Protein AF-A0A9P6PUM6-F1 (afdb_monomer_lite)

Structure (mmCIF, N/CA/C/O backbone):
data_AF-A0A9P6PUM6-F1
#
_entry.id   AF-A0A9P6PUM6-F1
#
loop_
_atom_site.group_PDB
_atom_site.id
_atom_site.type_symbol
_atom_site.label_atom_id
_atom_site.label_alt_id
_atom_site.label_comp_id
_atom_site.label_asym_id
_atom_site.label_entity_id
_atom_site.label_seq_id
_atom_site.pdbx_PDB_ins_code
_atom_site.Cartn_x
_atom_site.Cartn_y
_atom_site.Cartn_z
_atom_site.occupancy
_atom_site.B_iso_or_equiv
_atom_site.auth_seq_id
_atom_site.auth_comp_id
_atom_site.auth_asym_id
_atom_site.auth_atom_id
_atom_site.pdbx_PDB_model_num
ATOM 1 N N . MET A 1 1 ? 11.685 -24.386 -15.212 1.00 35.38 1 MET A N 1
ATOM 2 C CA . MET A 1 1 ? 11.263 -22.968 -15.209 1.00 35.38 1 MET A CA 1
ATOM 3 C C . MET A 1 1 ? 12.150 -22.216 -14.227 1.00 35.38 1 MET A C 1
ATOM 5 O O . MET A 1 1 ? 12.004 -22.412 -13.031 1.00 35.38 1 MET A O 1
ATOM 9 N N . THR A 1 2 ? 13.129 -21.446 -14.694 1.00 36.72 2 THR A N 1
ATOM 10 C CA . THR A 1 2 ? 14.052 -20.691 -13.831 1.00 36.72 2 THR A CA 1
ATOM 11 C C . THR A 1 2 ? 13.532 -19.265 -13.660 1.00 3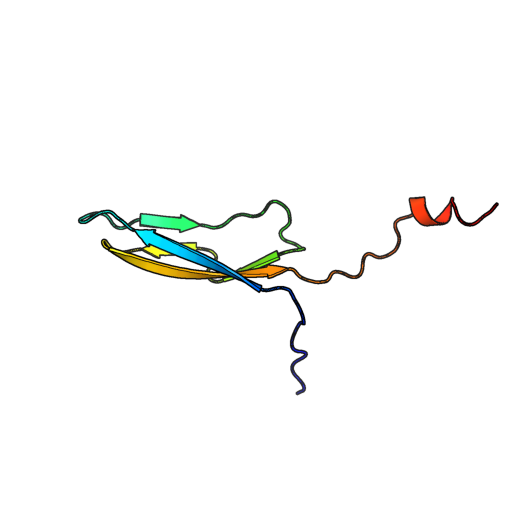6.72 2 THR A C 1
ATOM 13 O O . THR A 1 2 ? 13.588 -18.452 -14.579 1.00 36.72 2 THR A O 1
ATOM 16 N N . SER A 1 3 ? 12.969 -18.951 -12.491 1.00 40.81 3 SER A N 1
ATOM 17 C CA . SER A 1 3 ? 12.521 -17.596 -12.162 1.00 40.81 3 SER A CA 1
ATOM 18 C C . SER A 1 3 ? 13.732 -16.687 -11.952 1.00 40.81 3 SER A C 1
ATOM 20 O O . SER A 1 3 ? 14.470 -16.836 -10.978 1.00 40.81 3 SER A O 1
ATOM 22 N N . LYS A 1 4 ? 13.940 -15.741 -12.870 1.00 46.91 4 LYS A N 1
ATOM 23 C CA . LYS A 1 4 ? 14.952 -14.687 -12.760 1.00 46.91 4 LYS A CA 1
ATOM 24 C C . LYS A 1 4 ? 14.570 -13.762 -11.600 1.00 46.91 4 LYS A C 1
ATOM 26 O O . LYS A 1 4 ? 13.634 -12.976 -11.719 1.00 46.91 4 LYS A O 1
ATOM 31 N N . VAL A 1 5 ? 15.254 -13.891 -10.465 1.00 51.88 5 VAL A N 1
ATOM 32 C CA . VAL A 1 5 ? 15.065 -13.001 -9.311 1.00 51.88 5 VAL A CA 1
ATOM 33 C C . VAL A 1 5 ? 15.621 -11.632 -9.702 1.00 51.88 5 VAL A C 1
ATOM 35 O O . VAL A 1 5 ? 16.819 -11.490 -9.930 1.00 51.88 5 VAL A O 1
ATOM 38 N N . ALA A 1 6 ? 14.746 -10.641 -9.875 1.00 54.31 6 ALA A N 1
ATOM 39 C CA . ALA A 1 6 ? 15.160 -9.285 -10.214 1.00 54.31 6 ALA A CA 1
ATOM 40 C C . ALA A 1 6 ? 15.947 -8.675 -9.041 1.00 54.31 6 ALA A C 1
ATOM 42 O O . ALA A 1 6 ? 15.422 -8.577 -7.935 1.00 54.31 6 ALA A O 1
ATOM 43 N N . SER A 1 7 ? 17.184 -8.240 -9.289 1.00 58.72 7 SER A N 1
ATOM 44 C CA . SER A 1 7 ? 18.106 -7.605 -8.332 1.00 58.72 7 SER A CA 1
ATOM 45 C C . SER A 1 7 ? 17.732 -6.158 -7.970 1.00 58.72 7 SER A C 1
ATOM 47 O O . SER A 1 7 ? 18.592 -5.353 -7.634 1.00 58.72 7 SER A O 1
ATOM 49 N N . GL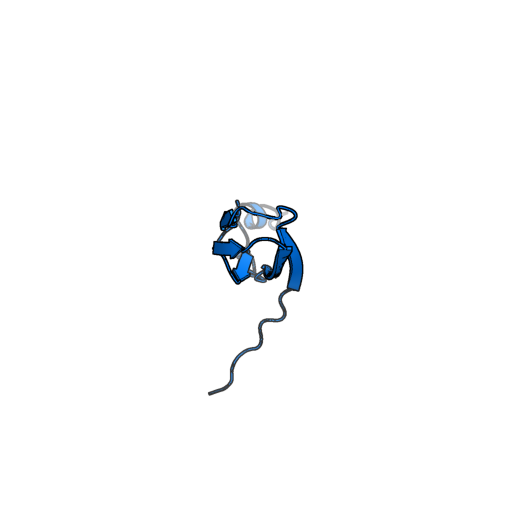Y A 1 8 ? 16.450 -5.797 -8.052 1.00 63.88 8 GLY A N 1
ATOM 50 C CA . GLY A 1 8 ? 16.005 -4.425 -7.827 1.00 63.88 8 GLY A CA 1
ATOM 51 C C . GLY A 1 8 ? 16.132 -4.005 -6.363 1.00 63.88 8 GLY A C 1
ATOM 52 O O . GLY A 1 8 ? 15.785 -4.762 -5.457 1.00 63.88 8 GLY A O 1
ATOM 53 N N . GLN A 1 9 ? 16.573 -2.768 -6.116 1.00 73.81 9 GLN A N 1
ATOM 54 C CA . GLN A 1 9 ? 16.549 -2.184 -4.774 1.00 73.81 9 GLN A CA 1
ATOM 55 C C . GLN A 1 9 ? 15.097 -2.119 -4.271 1.00 73.81 9 GLN A C 1
ATOM 57 O O . GLN A 1 9 ? 14.229 -1.511 -4.912 1.00 73.81 9 GLN A O 1
ATOM 62 N N . VAL A 1 10 ? 14.841 -2.756 -3.124 1.00 86.81 10 VAL A N 1
ATOM 63 C CA . VAL A 1 10 ? 13.512 -2.826 -2.503 1.00 86.81 10 VAL A CA 1
ATOM 64 C C . VAL A 1 10 ? 13.402 -1.781 -1.397 1.00 86.81 10 VAL A C 1
ATOM 66 O O . VAL A 1 10 ? 14.144 -1.813 -0.418 1.00 86.81 10 VAL A O 1
ATOM 69 N N . ALA A 1 11 ? 12.438 -0.876 -1.526 1.00 90.69 11 ALA A N 1
ATOM 70 C CA . ALA A 1 11 ? 12.026 0.039 -0.472 1.00 90.69 11 ALA A CA 1
ATOM 71 C C . ALA A 1 11 ? 10.827 -0.542 0.287 1.00 90.69 11 ALA A C 1
ATOM 73 O O . ALA A 1 11 ? 9.887 -1.067 -0.314 1.00 90.69 11 ALA A O 1
ATOM 74 N N . LYS A 1 12 ? 10.834 -0.414 1.616 1.00 94.44 12 LYS A N 1
ATOM 75 C CA . LYS A 1 12 ? 9.734 -0.849 2.481 1.00 94.44 12 LYS A CA 1
ATOM 76 C C . LYS A 1 12 ? 9.082 0.357 3.139 1.00 94.44 12 LYS A C 1
ATOM 78 O O . LYS A 1 12 ? 9.722 1.081 3.892 1.00 94.44 12 LYS A O 1
ATOM 83 N N . ILE A 1 13 ? 7.795 0.531 2.883 1.00 95.00 13 ILE A N 1
ATOM 84 C CA . ILE A 1 13 ? 6.964 1.609 3.410 1.00 95.00 13 ILE A CA 1
ATOM 85 C C . ILE A 1 13 ? 6.007 1.001 4.438 1.00 95.00 13 ILE A C 1
ATOM 87 O O . ILE A 1 13 ? 5.419 -0.057 4.208 1.00 95.00 13 ILE A O 1
ATOM 91 N N . LYS A 1 14 ? 5.855 1.653 5.592 1.00 97.44 14 LYS A N 1
ATOM 92 C CA . LYS A 1 14 ? 4.903 1.259 6.637 1.00 97.44 14 LYS A CA 1
ATOM 93 C C . LYS A 1 14 ? 3.809 2.317 6.705 1.00 97.44 14 LYS A C 1
ATOM 95 O O . LYS A 1 14 ? 4.098 3.459 7.042 1.00 97.44 14 LYS A O 1
ATOM 100 N N . LEU A 1 15 ? 2.576 1.936 6.384 1.00 97.38 15 LEU A N 1
ATOM 101 C CA . LEU A 1 15 ? 1.415 2.820 6.447 1.00 97.38 15 LEU A CA 1
ATOM 102 C C . LEU A 1 15 ? 0.510 2.357 7.588 1.00 97.38 15 LEU A C 1
ATOM 104 O O . LEU A 1 15 ? 0.113 1.194 7.611 1.00 97.38 15 LEU A O 1
ATOM 108 N N . LYS A 1 16 ? 0.220 3.247 8.541 1.00 98.06 16 LYS A N 1
ATOM 109 C CA . LYS A 1 16 ? -0.625 2.963 9.707 1.00 98.06 16 LYS A CA 1
ATOM 110 C C . LYS A 1 16 ? -1.821 3.905 9.731 1.00 98.06 16 LYS A C 1
ATOM 112 O O . LYS A 1 16 ? -1.645 5.114 9.612 1.00 98.06 16 LYS A O 1
ATOM 117 N N . ASN A 1 17 ? -3.010 3.354 9.941 1.00 98.25 17 ASN A N 1
ATOM 118 C CA . ASN A 1 17 ? -4.189 4.128 10.285 1.00 98.25 17 ASN A CA 1
ATOM 119 C C . ASN A 1 17 ? -4.153 4.454 11.787 1.00 98.25 17 ASN A C 1
ATOM 121 O O . ASN A 1 17 ? -4.178 3.555 12.624 1.00 98.25 17 ASN A O 1
ATOM 125 N N . LEU A 1 18 ? -4.038 5.738 12.127 1.00 97.88 18 LEU A N 1
ATOM 126 C CA . LEU A 1 18 ? -4.008 6.211 13.518 1.00 97.88 18 LEU A CA 1
ATOM 127 C C . LEU A 1 18 ? -5.396 6.552 14.069 1.00 97.88 18 LEU A C 1
ATOM 129 O O . LEU A 1 18 ? -5.516 6.877 15.246 1.00 97.88 18 LEU A O 1
ATOM 133 N N . THR A 1 19 ? -6.436 6.488 13.238 1.00 96.81 19 TH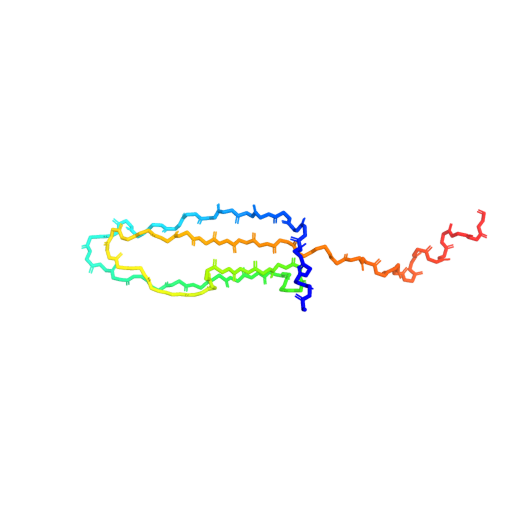R A N 1
ATOM 134 C CA . THR A 1 19 ? -7.809 6.711 13.691 1.00 96.81 19 THR A CA 1
ATOM 135 C C . THR A 1 19 ? -8.327 5.494 14.456 1.00 96.81 19 THR A C 1
ATOM 137 O O . THR A 1 19 ? -7.874 4.367 14.237 1.00 96.81 19 THR A O 1
ATOM 140 N N . SER A 1 20 ? -9.278 5.728 15.360 1.00 94.75 20 SER A N 1
ATOM 141 C CA . SER A 1 20 ? -9.902 4.702 16.205 1.00 94.75 20 SER A CA 1
ATOM 142 C C . SER A 1 20 ? -11.246 4.196 15.674 1.00 94.75 20 SER A C 1
ATOM 144 O O . SER A 1 20 ? -11.723 3.165 16.135 1.00 94.75 20 SER A O 1
ATOM 146 N N . THR A 1 21 ? -11.843 4.878 14.695 1.00 96.69 21 THR A N 1
ATOM 147 C CA . THR A 1 21 ? -13.222 4.606 14.253 1.00 96.69 21 THR A CA 1
ATOM 148 C C . THR A 1 21 ? -13.395 4.509 12.742 1.00 96.69 21 THR A C 1
ATOM 150 O O . THR A 1 21 ? -14.361 3.904 12.284 1.00 96.69 21 THR A O 1
ATOM 153 N N . THR A 1 22 ? -12.474 5.065 11.954 1.00 98.12 22 THR A N 1
ATOM 154 C CA . THR A 1 22 ? -12.674 5.229 10.512 1.00 98.12 22 THR A CA 1
ATOM 155 C C . THR A 1 22 ? -11.752 4.331 9.701 1.00 98.12 22 THR A C 1
ATOM 157 O O . THR A 1 22 ? -10.531 4.360 9.844 1.00 98.12 22 THR A O 1
ATOM 160 N N . THR A 1 23 ? -12.329 3.567 8.777 1.00 98.19 23 THR A N 1
ATOM 161 C CA . THR A 1 23 ? -11.559 2.851 7.755 1.00 98.19 23 THR A CA 1
ATOM 162 C C . THR A 1 23 ? -11.065 3.825 6.689 1.00 98.19 23 THR A C 1
ATOM 164 O O . THR A 1 23 ? -11.838 4.624 6.164 1.00 98.19 23 THR A O 1
ATOM 167 N N . ILE A 1 24 ? -9.783 3.736 6.328 1.00 98.12 24 ILE A N 1
ATOM 168 C CA . ILE A 1 24 ? -9.157 4.608 5.327 1.00 98.12 24 ILE A CA 1
ATOM 169 C C . ILE A 1 24 ? -8.795 3.799 4.083 1.00 98.12 24 ILE A C 1
ATOM 171 O O . ILE A 1 24 ? -8.055 2.820 4.164 1.00 98.12 24 ILE A O 1
ATOM 175 N N . GLY A 1 25 ? -9.279 4.227 2.918 1.00 98.06 25 GLY A N 1
ATOM 176 C CA . GLY A 1 25 ? -8.802 3.736 1.624 1.00 98.06 25 GLY A CA 1
ATOM 177 C C . GLY A 1 25 ? -7.499 4.422 1.206 1.00 98.06 25 GLY A C 1
ATOM 178 O O . GLY A 1 25 ? -7.334 5.622 1.416 1.00 98.06 25 GLY A O 1
ATOM 179 N N . TYR A 1 26 ? -6.577 3.689 0.583 1.00 98.12 26 TYR A N 1
ATOM 180 C CA . TYR A 1 26 ? -5.319 4.236 0.066 1.00 98.12 26 TYR A CA 1
ATOM 181 C C . TYR A 1 26 ? -5.026 3.762 -1.362 1.00 98.12 26 TYR A C 1
ATOM 183 O O . TYR A 1 26 ? -5.430 2.673 -1.771 1.00 98.12 26 TYR A O 1
ATOM 191 N N . LYS A 1 27 ? -4.275 4.576 -2.118 1.00 97.94 27 LYS A N 1
ATOM 192 C CA . LYS A 1 27 ? -3.734 4.228 -3.440 1.00 97.94 27 LYS A CA 1
ATOM 193 C C . LYS A 1 27 ? -2.382 4.901 -3.666 1.00 97.94 27 LYS A C 1
ATOM 195 O O . LYS A 1 27 ? -2.279 6.124 -3.632 1.00 97.94 27 LYS A O 1
ATOM 200 N N . PHE A 1 28 ? -1.364 4.105 -3.957 1.00 95.56 28 PHE A N 1
ATOM 201 C CA . PHE A 1 28 ? -0.040 4.575 -4.338 1.00 95.56 28 PHE A CA 1
ATOM 202 C C . PHE A 1 28 ? -0.013 4.937 -5.823 1.00 95.56 28 PHE A C 1
ATOM 204 O O . PHE A 1 28 ? -0.499 4.194 -6.678 1.00 95.56 28 PHE A O 1
ATOM 211 N N . LYS A 1 29 ? 0.576 6.091 -6.132 1.00 95.75 29 LYS A N 1
ATOM 212 C CA . LYS A 1 29 ? 0.851 6.555 -7.494 1.00 95.75 29 LYS A CA 1
ATOM 213 C C . LYS A 1 29 ? 2.342 6.840 -7.627 1.00 95.75 29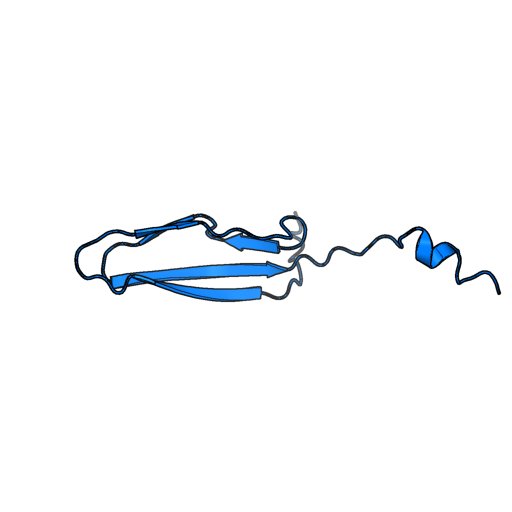 LYS A C 1
ATOM 215 O O . LYS A 1 29 ? 3.008 7.161 -6.648 1.00 95.75 29 LYS A O 1
ATOM 220 N N . THR A 1 30 ? 2.852 6.732 -8.845 1.00 93.25 30 THR A N 1
ATOM 221 C CA . THR A 1 30 ? 4.232 7.083 -9.186 1.00 93.25 30 THR A CA 1
ATOM 222 C C . THR A 1 30 ? 4.238 7.884 -10.480 1.00 93.25 30 THR A C 1
ATOM 224 O O . THR A 1 30 ? 3.401 7.660 -11.354 1.00 93.25 30 THR A O 1
ATOM 227 N N . ASN A 1 31 ? 5.179 8.815 -10.602 1.00 95.31 31 ASN A N 1
ATOM 228 C CA . ASN A 1 31 ? 5.442 9.549 -11.839 1.00 95.31 31 ASN A CA 1
ATOM 229 C C . ASN A 1 31 ? 6.289 8.734 -12.837 1.00 95.31 31 ASN A C 1
ATOM 231 O O . ASN A 1 31 ? 6.463 9.155 -13.975 1.00 95.31 31 ASN A O 1
ATOM 235 N N . ALA A 1 32 ? 6.802 7.567 -12.433 1.00 92.19 32 ALA A N 1
ATOM 236 C CA . ALA A 1 32 ? 7.635 6.705 -13.266 1.00 92.19 32 ALA A CA 1
ATOM 237 C C . ALA A 1 32 ? 7.170 5.233 -13.208 1.00 92.19 32 ALA A C 1
ATOM 239 O O . ALA A 1 32 ? 7.911 4.367 -12.735 1.00 92.19 32 ALA A O 1
ATOM 240 N N . PRO A 1 33 ? 5.958 4.911 -13.703 1.00 90.75 33 PRO A N 1
ATOM 241 C CA . PRO A 1 33 ? 5.362 3.573 -13.590 1.00 90.75 33 PRO A CA 1
ATOM 242 C C . PRO A 1 33 ? 6.164 2.467 -14.289 1.00 90.75 33 PRO A C 1
ATOM 244 O O . PRO A 1 33 ? 6.091 1.315 -13.886 1.00 90.75 33 PRO A O 1
ATOM 247 N N . LEU A 1 34 ? 6.980 2.810 -15.293 1.00 89.31 34 LEU A N 1
ATOM 248 C CA . LEU A 1 34 ? 7.870 1.855 -15.967 1.00 89.31 34 LEU A CA 1
ATOM 249 C C . LEU A 1 34 ? 9.133 1.523 -15.154 1.00 89.31 34 LEU A C 1
ATOM 251 O O . LEU A 1 34 ? 9.786 0.515 -15.408 1.00 89.31 34 LEU A O 1
ATOM 255 N N . LYS A 1 35 ? 9.497 2.375 -14.185 1.00 89.19 35 LYS A N 1
ATOM 256 C CA . LYS A 1 35 ? 10.703 2.217 -13.355 1.00 89.19 35 LYS A CA 1
ATOM 257 C C . LYS A 1 35 ? 10.407 1.599 -11.995 1.00 89.19 35 LYS A C 1
ATOM 259 O O . LYS A 1 35 ? 11.340 1.129 -11.351 1.00 89.19 35 LYS A O 1
ATOM 264 N N . TYR A 1 36 ? 9.155 1.621 -11.541 1.00 90.75 36 TYR A N 1
ATOM 265 C CA . TYR A 1 36 ? 8.801 1.199 -10.191 1.00 90.75 36 TYR A CA 1
ATOM 266 C C . TYR A 1 36 ? 7.577 0.292 -10.177 1.00 90.75 36 TYR A C 1
ATOM 268 O O . TYR A 1 36 ? 6.532 0.630 -10.724 1.00 90.75 36 TYR A O 1
ATOM 276 N N . SER A 1 37 ? 7.694 -0.820 -9.458 1.00 91.50 37 SER A N 1
ATOM 277 C CA . SER A 1 37 ? 6.568 -1.663 -9.068 1.00 91.50 37 SER A CA 1
ATOM 278 C C . SER A 1 37 ? 6.281 -1.461 -7.585 1.00 91.50 37 SER A C 1
ATOM 280 O O . SER A 1 37 ? 7.205 -1.422 -6.779 1.00 91.50 37 SER A O 1
ATOM 282 N N . VAL A 1 38 ? 5.007 -1.380 -7.207 1.00 94.12 38 VAL A N 1
ATOM 283 C CA . VAL A 1 38 ? 4.575 -1.241 -5.808 1.00 94.12 38 VAL A CA 1
ATOM 284 C C . VAL A 1 38 ? 3.587 -2.351 -5.471 1.00 94.12 38 VAL A C 1
ATOM 286 O O . VAL A 1 38 ? 2.704 -2.642 -6.275 1.00 94.12 38 VAL A O 1
ATOM 289 N N . LYS A 1 39 ? 3.718 -2.981 -4.299 1.00 94.19 39 LYS A N 1
ATOM 290 C CA . LYS A 1 39 ? 2.761 -3.979 -3.799 1.00 94.19 39 LYS A CA 1
ATOM 291 C C . LYS A 1 39 ? 2.535 -3.869 -2.281 1.00 94.19 39 LYS A C 1
ATOM 293 O O . LYS A 1 39 ? 3.520 -3.903 -1.544 1.00 94.19 39 LYS A O 1
ATOM 298 N N . PRO A 1 40 ? 1.276 -3.826 -1.800 1.00 96.56 40 PRO A N 1
ATOM 299 C CA . PRO A 1 40 ? 0.041 -3.576 -2.560 1.00 96.56 40 PRO A CA 1
ATOM 300 C C . PRO A 1 40 ? -0.022 -2.140 -3.117 1.00 96.56 40 PRO A C 1
ATOM 302 O O . PRO A 1 40 ? 0.526 -1.215 -2.525 1.00 96.56 40 PRO A O 1
ATOM 305 N N . VAL A 1 41 ? -0.690 -1.948 -4.263 1.00 97.31 41 VAL A N 1
ATOM 306 C CA . VAL A 1 41 ? -0.872 -0.612 -4.879 1.00 97.31 41 VAL A CA 1
ATOM 307 C C . VAL A 1 41 ? -2.001 0.166 -4.207 1.00 97.31 41 VAL A C 1
ATOM 309 O O . VAL A 1 41 ? -1.927 1.385 -4.088 1.00 97.31 41 VAL A O 1
ATOM 312 N N . LEU A 1 42 ? -3.059 -0.522 -3.792 1.00 98.06 42 LEU A N 1
ATOM 313 C CA . LEU A 1 42 ? -4.239 0.069 -3.174 1.00 98.06 42 LEU A CA 1
ATOM 314 C C . LEU A 1 42 ? -4.855 -0.909 -2.180 1.00 98.06 42 LEU A C 1
ATOM 316 O O . LEU A 1 42 ? -4.597 -2.112 -2.256 1.00 98.06 42 LEU A O 1
ATOM 320 N N . GLY A 1 43 ? -5.675 -0.388 -1.278 1.00 97.94 43 GLY A N 1
ATOM 321 C CA . GLY A 1 43 ? -6.401 -1.185 -0.301 1.00 97.94 43 GLY A CA 1
ATOM 322 C C . GLY A 1 43 ? -7.120 -0.312 0.715 1.00 97.94 43 GLY A C 1
ATOM 323 O O . GLY A 1 43 ? -7.241 0.902 0.543 1.00 97.94 43 GLY A O 1
ATOM 324 N N . THR A 1 44 ? -7.572 -0.946 1.787 1.00 98.19 44 THR A N 1
ATOM 325 C CA . THR A 1 44 ? -8.195 -0.300 2.943 1.00 98.19 44 THR A CA 1
ATOM 326 C C . THR A 1 44 ? -7.395 -0.611 4.200 1.00 98.19 44 THR A C 1
ATOM 328 O O . THR A 1 44 ? -6.741 -1.648 4.269 1.00 98.19 44 THR A O 1
ATOM 331 N N . LEU A 1 45 ? -7.446 0.288 5.178 1.00 98.31 45 LEU A N 1
ATOM 332 C CA . LEU A 1 45 ? -6.893 0.104 6.514 1.00 98.31 45 LEU A CA 1
ATOM 333 C C . LEU A 1 45 ? -7.987 0.338 7.546 1.00 98.31 45 LEU A C 1
ATOM 335 O O . LEU A 1 45 ? -8.493 1.459 7.662 1.00 98.31 45 LEU A O 1
ATOM 339 N N . ALA A 1 46 ? -8.322 -0.695 8.309 1.00 98.38 46 ALA A N 1
ATOM 340 C CA . ALA A 1 46 ? -9.183 -0.586 9.475 1.00 98.38 46 ALA A CA 1
ATOM 341 C C . ALA A 1 46 ? -8.549 0.333 10.543 1.00 98.38 46 ALA A C 1
ATOM 343 O O . ALA A 1 46 ? -7.343 0.613 10.493 1.00 98.38 46 ALA A O 1
ATOM 344 N N . PRO A 1 47 ? -9.333 0.831 11.512 1.00 98.50 47 PRO A N 1
ATOM 345 C CA . PRO A 1 47 ? -8.800 1.600 12.63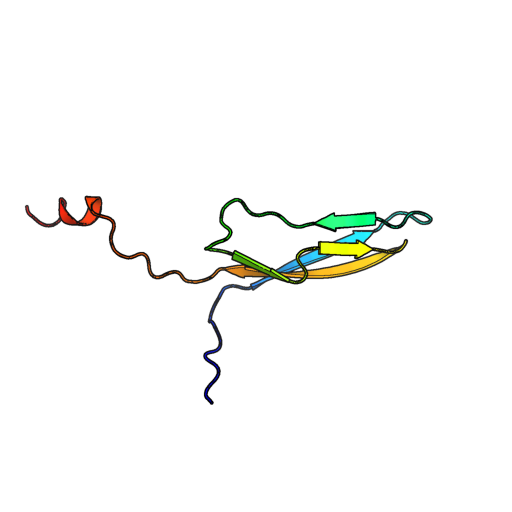2 1.00 98.50 47 PRO A CA 1
ATOM 346 C C . PRO A 1 47 ? -7.644 0.889 13.343 1.00 98.50 47 PRO A C 1
ATOM 348 O O . PRO A 1 47 ? -7.720 -0.300 13.648 1.00 98.50 47 PRO A O 1
ATOM 351 N N . GLY A 1 48 ? -6.543 1.605 13.576 1.00 98.00 48 GLY A N 1
ATOM 352 C CA . GLY A 1 48 ? -5.324 1.058 14.185 1.00 98.00 48 GLY A CA 1
ATOM 353 C C . GLY A 1 48 ? -4.473 0.141 13.290 1.00 98.00 48 GLY A C 1
ATOM 354 O O . GLY A 1 48 ? -3.337 -0.180 13.662 1.00 98.00 48 GLY A O 1
ATOM 355 N N . GLU A 1 49 ? -4.967 -0.266 12.116 1.00 98.12 49 GLU A N 1
ATOM 356 C CA . GLU A 1 49 ? -4.293 -1.224 11.239 1.00 98.12 49 GLU A CA 1
ATOM 357 C C . GLU A 1 49 ? -3.004 -0.649 10.640 1.00 98.12 49 GLU A C 1
ATOM 359 O O . GLU A 1 49 ? -2.861 0.551 10.395 1.00 98.12 49 GLU A O 1
ATOM 364 N N . THR A 1 50 ? -2.036 -1.527 10.381 1.00 98.06 50 THR A N 1
ATOM 365 C CA . THR A 1 50 ? -0.805 -1.197 9.666 1.00 98.06 50 THR A CA 1
ATOM 366 C C . THR A 1 50 ? -0.567 -2.157 8.511 1.00 98.06 50 THR A C 1
ATOM 368 O O . THR A 1 50 ? -0.519 -3.367 8.715 1.00 98.06 50 THR A O 1
ATOM 371 N N . VAL A 1 51 ? -0.254 -1.617 7.334 1.00 97.44 51 VAL A N 1
ATOM 372 C CA . VAL A 1 51 ? 0.191 -2.386 6.167 1.00 97.44 51 VAL A CA 1
ATOM 373 C C . VAL A 1 51 ? 1.658 -2.106 5.841 1.00 97.44 51 VAL A C 1
ATOM 375 O O . VAL A 1 51 ? 2.171 -0.994 6.003 1.00 97.44 51 VAL A O 1
ATOM 378 N N . LYS A 1 52 ? 2.352 -3.147 5.373 1.00 97.75 52 LYS A N 1
ATOM 379 C CA . LYS A 1 52 ? 3.689 -3.049 4.779 1.00 97.75 52 LYS A CA 1
ATOM 380 C C . LYS A 1 52 ? 3.537 -3.017 3.263 1.00 97.75 52 LYS A C 1
ATOM 382 O O . LYS A 1 52 ? 2.982 -3.944 2.681 1.00 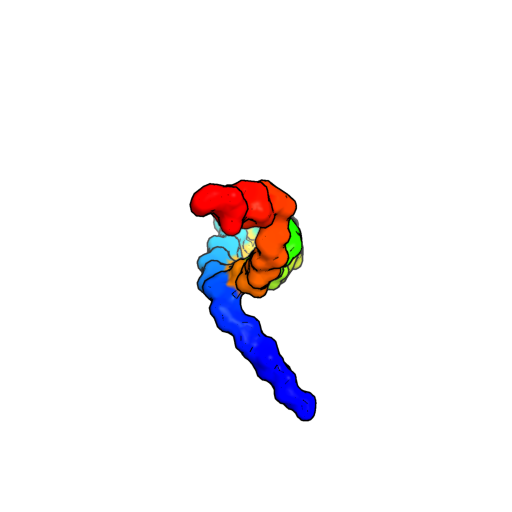97.75 52 LYS A O 1
ATOM 387 N N . VAL A 1 53 ? 4.055 -1.967 2.645 1.00 96.06 53 VAL A N 1
ATOM 388 C CA . VAL A 1 53 ? 4.068 -1.774 1.197 1.00 96.06 53 VAL A CA 1
ATOM 389 C C . VAL A 1 53 ? 5.505 -1.867 0.709 1.00 96.06 53 VAL A C 1
ATOM 391 O O . VAL A 1 53 ? 6.419 -1.320 1.322 1.00 96.06 53 VAL A O 1
ATOM 394 N N . TYR A 1 54 ? 5.707 -2.578 -0.389 1.00 94.31 54 TYR A N 1
ATOM 395 C CA . TYR A 1 54 ? 7.010 -2.837 -0.977 1.00 94.31 54 TYR A CA 1
ATOM 396 C C . TYR A 1 54 ? 7.087 -2.144 -2.330 1.00 94.31 54 TYR A C 1
ATOM 398 O O . TYR A 1 54 ? 6.299 -2.439 -3.228 1.00 94.31 54 TYR A O 1
ATOM 406 N N . GLY A 1 55 ? 8.023 -1.212 -2.465 1.00 92.50 55 GLY A N 1
ATOM 407 C CA . GLY A 1 55 ? 8.405 -0.613 -3.737 1.00 92.50 55 GLY A CA 1
ATOM 408 C C . GLY A 1 55 ? 9.656 -1.301 -4.266 1.00 92.50 55 GLY A C 1
ATOM 409 O O . GLY A 1 55 ? 10.598 -1.520 -3.515 1.00 92.50 55 GLY A O 1
ATOM 410 N N . MET A 1 56 ? 9.687 -1.633 -5.548 1.00 91.12 56 MET A N 1
ATOM 411 C CA . MET A 1 56 ? 10.867 -2.165 -6.226 1.00 91.12 56 MET A CA 1
ATOM 412 C C . MET A 1 56 ? 11.203 -1.273 -7.406 1.00 91.12 56 MET A C 1
ATOM 414 O O . MET A 1 56 ? 10.326 -0.981 -8.221 1.00 91.12 56 MET A O 1
ATOM 418 N N . ARG A 1 57 ? 12.464 -0.848 -7.502 1.00 88.69 57 ARG A N 1
ATOM 419 C CA . ARG A 1 57 ? 12.978 -0.181 -8.699 1.00 88.69 57 ARG A CA 1
ATOM 420 C C . ARG A 1 57 ? 13.411 -1.236 -9.711 1.00 88.69 57 ARG A C 1
ATOM 422 O O . ARG A 1 57 ? 14.260 -2.069 -9.406 1.00 88.69 57 ARG A O 1
ATOM 429 N N . SER A 1 58 ? 12.858 -1.175 -10.913 1.00 80.62 58 SER A N 1
ATOM 430 C CA . SER A 1 58 ? 13.322 -1.969 -12.045 1.00 80.62 58 SER A CA 1
ATOM 431 C C . SER A 1 58 ? 14.616 -1.370 -12.589 1.00 80.62 58 SER A C 1
ATOM 433 O O . SER A 1 58 ? 14.679 -0.179 -12.909 1.00 80.62 58 SER A O 1
ATOM 435 N N . GLU A 1 59 ? 15.650 -2.195 -12.727 1.00 68.62 59 GLU A N 1
ATOM 436 C CA . GLU A 1 59 ? 16.824 -1.863 -13.531 1.00 68.62 59 GLU A CA 1
ATOM 437 C C . GLU A 1 59 ? 16.429 -1.923 -15.010 1.00 68.62 59 GLU A C 1
ATOM 439 O O . GLU A 1 59 ? 16.496 -2.965 -15.660 1.00 68.62 59 GLU A O 1
ATOM 444 N N . VAL A 1 60 ? 15.955 -0.806 -15.558 1.00 59.88 60 VAL A N 1
ATOM 445 C CA . VAL A 1 60 ? 15.832 -0.679 -17.010 1.00 59.88 60 VAL A CA 1
ATOM 446 C C . VAL A 1 60 ? 17.227 -0.349 -17.528 1.00 59.88 60 VAL A C 1
ATOM 448 O O . VAL A 1 60 ? 17.720 0.750 -17.270 1.00 59.88 60 VAL A O 1
ATOM 451 N N . LYS A 1 61 ? 17.876 -1.284 -18.239 1.00 52.28 61 LYS A N 1
ATOM 452 C CA . LYS A 1 61 ? 19.034 -0.947 -19.080 1.00 52.28 61 LYS A CA 1
ATOM 453 C C . LYS A 1 61 ? 18.552 0.114 -20.066 1.00 52.28 61 LYS A C 1
ATOM 455 O O . LYS A 1 61 ? 17.777 -0.203 -20.964 1.00 52.28 61 LYS A O 1
ATOM 460 N N . GLN A 1 62 ? 18.929 1.371 -19.849 1.00 48.47 62 GLN A N 1
ATOM 461 C CA . GLN A 1 62 ? 18.644 2.433 -20.805 1.00 48.47 62 GLN A CA 1
ATOM 462 C C . GLN A 1 62 ? 19.335 2.049 -22.117 1.00 48.47 62 GLN A C 1
ATOM 464 O O . GLN A 1 62 ? 20.552 1.869 -22.147 1.00 48.47 62 GLN A O 1
ATOM 469 N N . SER A 1 63 ? 18.562 1.858 -23.186 1.00 53.75 63 SER A N 1
ATOM 470 C CA . SER A 1 63 ? 19.118 1.926 -24.535 1.00 53.75 63 SER A CA 1
ATOM 471 C C . SER A 1 63 ? 19.713 3.328 -24.705 1.00 53.75 63 SER A C 1
ATOM 473 O O . SER A 1 63 ? 19.033 4.281 -24.311 1.00 53.75 63 SER A O 1
ATOM 475 N N . PRO A 1 64 ? 20.939 3.474 -25.239 1.00 53.12 64 PRO A N 1
ATOM 476 C CA . PRO A 1 64 ? 21.552 4.785 -25.411 1.00 53.12 64 PRO A CA 1
ATOM 477 C C . PRO A 1 64 ? 20.610 5.677 -26.219 1.00 53.12 64 PRO A C 1
ATOM 479 O O . PRO A 1 64 ? 20.109 5.282 -27.274 1.00 53.12 64 PRO A O 1
ATOM 482 N N . THR A 1 65 ? 20.307 6.847 -25.673 1.00 54.31 65 THR A N 1
ATOM 483 C CA . THR A 1 65 ? 19.528 7.872 -26.365 1.00 54.31 65 THR A CA 1
ATOM 484 C C . THR A 1 65 ? 20.356 8.425 -27.523 1.00 54.31 65 THR A C 1
ATOM 486 O O . THR A 1 65 ? 21.583 8.440 -27.459 1.00 54.31 65 THR A O 1
ATOM 489 N N . LEU A 1 66 ? 19.697 8.876 -28.595 1.00 57.41 66 LEU A N 1
ATOM 490 C CA . LEU A 1 66 ? 20.356 9.382 -29.808 1.00 57.41 66 LEU A CA 1
ATOM 491 C C . LEU A 1 66 ? 21.408 10.477 -29.522 1.00 57.41 66 LEU A C 1
ATOM 493 O O . LEU A 1 66 ? 22.409 10.521 -30.233 1.00 57.41 66 LEU A O 1
ATOM 497 N N . ASP A 1 67 ? 21.256 11.257 -28.446 1.00 58.03 67 ASP A N 1
ATOM 498 C CA . ASP A 1 67 ? 22.236 12.265 -28.005 1.00 58.03 67 ASP A CA 1
ATOM 499 C C . ASP A 1 67 ? 23.622 11.683 -27.658 1.00 58.03 67 ASP A C 1
ATOM 501 O O . ASP A 1 67 ? 24.644 12.287 -27.988 1.00 58.03 67 ASP A O 1
ATOM 505 N N . ASP A 1 68 ? 23.694 10.467 -27.104 1.00 57.19 68 ASP A N 1
ATOM 506 C CA . ASP A 1 68 ? 24.972 9.803 -26.785 1.00 57.19 68 ASP A CA 1
ATOM 507 C C . ASP A 1 68 ? 25.736 9.355 -28.049 1.00 57.19 68 ASP A C 1
ATOM 509 O O . ASP A 1 68 ? 26.930 9.047 -28.002 1.00 57.19 68 ASP A O 1
ATOM 513 N N . SER A 1 69 ? 25.056 9.314 -29.200 1.00 55.47 69 SER A N 1
ATOM 514 C CA . SER A 1 69 ? 25.636 8.914 -30.492 1.00 55.47 69 SER A CA 1
ATOM 515 C C . SER A 1 69 ? 26.459 10.034 -31.127 1.00 55.47 69 SER A C 1
ATOM 517 O O . SER A 1 69 ? 27.342 9.763 -31.941 1.00 55.47 69 SER A O 1
ATOM 519 N N . ILE A 1 70 ? 26.164 11.290 -30.777 1.00 57.72 70 ILE A N 1
ATOM 520 C CA . ILE A 1 70 ? 26.771 12.475 -31.394 1.00 57.72 70 ILE A CA 1
ATOM 521 C C . ILE A 1 70 ? 28.118 12.800 -30.729 1.00 57.72 70 ILE A C 1
ATOM 523 O O . ILE A 1 70 ? 29.041 13.251 -31.402 1.00 57.72 70 ILE A O 1
ATOM 527 N N . GLN A 1 71 ? 28.294 12.475 -29.444 1.00 57.19 71 GLN A N 1
ATOM 528 C CA . GLN A 1 71 ? 29.525 12.773 -28.697 1.00 57.19 71 GLN A CA 1
ATOM 529 C C . GLN A 1 71 ? 30.684 11.779 -28.905 1.00 57.19 71 GLN A C 1
ATOM 531 O O . GLN A 1 71 ? 31.765 11.994 -28.370 1.00 57.19 71 GLN A O 1
ATOM 536 N N . ARG A 1 72 ? 30.514 10.703 -29.689 1.00 58.34 72 ARG A N 1
ATOM 537 C CA . ARG A 1 72 ? 31.579 9.703 -29.946 1.00 58.34 72 ARG A CA 1
ATOM 538 C C . ARG A 1 72 ? 32.313 9.872 -31.283 1.00 58.34 72 ARG A C 1
ATOM 540 O O . ARG A 1 72 ? 32.961 8.931 -31.734 1.00 58.34 72 ARG A O 1
ATOM 547 N N . LYS A 1 73 ? 32.185 11.025 -31.945 1.00 53.53 73 LYS A N 1
ATOM 548 C CA . LYS A 1 73 ? 32.777 11.280 -33.275 1.00 53.53 73 LYS A CA 1
ATOM 549 C C . LYS A 1 73 ? 33.821 12.407 -33.337 1.00 53.53 73 LYS A C 1
ATOM 551 O O . LYS A 1 73 ? 34.077 12.904 -34.429 1.00 53.53 73 LYS A O 1
ATOM 556 N N . HIS A 1 74 ? 34.461 12.762 -32.225 1.00 45.53 74 HIS A N 1
ATOM 557 C CA . HIS A 1 74 ? 35.628 13.650 -32.234 1.00 45.53 74 HIS A CA 1
ATOM 558 C C . HIS A 1 74 ? 36.761 13.099 -31.380 1.00 45.53 74 HIS A C 1
ATOM 560 O O . HIS A 1 74 ? 36.457 12.574 -30.285 1.00 45.53 74 HIS A O 1
#

InterPro domains:
  IPR000535 Major sperm protein (MSP) domain [PF00635] (9-58)
  IPR000535 Major sperm protein (MSP) domain [PS50202] (1-74)
  IPR008962 PapD-like superfamily [SSF49354] (10-67)
  IPR013783 Immunoglobulin-like fold [G3DSA:2.60.40.10] (2-74)

pLDDT: mean 81.27, std 20.24, range [35.38, 98.5]

Organism: NCBI:txid41804

Secondary structure (DSSP, 8-state):
-------PPEEEEEEE---SS--EEEE---S-TTTEEEES-EEEE-TT-EEEEEEEE----PPPPGGGGTTT--

Radius of gyration: 19.18 Å; chains: 1; bounding box: 49×37×50 Å

Sequence (74 aa):
MTSKVASGQVAKIKLKNLTSTTTIGYKFKTNAPLKYSVKPVLGTLAPGETVKVYGMRSEVKQSPTLDDSIQRKH

Foldseek 3Di:
DDDDDFPWDKDKDKDWAQAQQDKDKDADDDPCPVQKDKPPRIDIADHGGMDIMMITGGPDPDDDDVVVVVVPPD

=== Feature glossary ===
A reading guide for the features in this record.

Start from the sequence.

  · This is the polypeptide sequence — one letter per residue, N-terminus first. Length ranges from a few dozen residues for small domains to over a thousand for large multi-domain proteins.

Fold it, and you get atomic coordinates and the backbone conformation that goes with them.

  · Structure coordinates are given as an mmCIF _atom_site loop: one row per atom with element, residue name, chain id, sequence number, and x/y/z position in Å. Only the four main-chain atoms per residue are included here; side chains are omitted to keep the record compact.

  · Backbone dihedral angles. Every residue except chain termini has a φ (preceding-C → N → Cα → C) and a ψ (N → Cα → C → next-N). They are reported in degrees following the IUPAC sign convention. Secondary structure is essentially a statement about which (φ, ψ) basin each residue occupies.

  · The SS8 string is DSSP's per-residue secondary-structure call. α-helix (H) means an i→i+4 H-bond ladder; β-strand (E) means the residue participates in a β-sheet; 3₁₀ (G) and π (I) are tighter and wider helices; T/S are turns/bends; '-' is loop.

  · SS3 is a coarse helix/strand/coil call (letters a/b/c) made by the P-SEA algorithm from inter-Cα distances and dihedrals. It is less detailed than DSSP but needs only Cα positions.

Summarize the fold with a handful of shape descriptors and a per-residue structural alphabet.

  · Radius of gyration (Rg) is the root-mean-square distance of Cα atoms from their centroid — a single number for overall size and compactness. A globular domain of N residues has Rg ≈ 2.2·N^0.38 Å; an extended or disordered chain has a much larger Rg. The Cα contact count is the number of residue pairs whose Cα atoms are within 8 Å and are more than four positions apart in sequence — a standard proxy for tertiary packing density. The bounding box is the smallest axis-aligned box enclosing all Cα atoms.

  · The Foldseek 3Di string encodes local tertiary geometry as a 20-letter alphabet — one character per residue — derived from the relative positions of nearby Cα atoms. Unlike the amino-acid sequence, 3Di is a direct function of the 3D structure, so two proteins with the same fold have similar 3Di strings even at low sequence identity.

  · Solvent-accessible surface area (SASA) is the area in Å² traced out by the centre of a 1.4 Å probe sphere (a water molecule) rolled over the protein's van der Waals surface (Shrake–Rupley / Lee–Richards construction). Buried residues have near-zero SASA; fully exposed residues can exceed 200 Å². The total SASA scales roughly with the number of surface residues.

Ask how reliable the model is.

  · pLDDT (predicted Local Distance Difference Test) is AlphaFold's per-residue confidence score, ranging from 0 to 100. Values above 90 indicate high confidence (typically well-packed cores); 70–90 is confident; 50–70 low confidence; below 50 usually means the region is disordered or the prediction is unreliable there. AlphaFold stores pLDDT in the mmCIF B-factor column.

  · B-factor (Debye–Waller factor) reflects atomic displacement in the crystal lattice. It is an experimental observable (units Å²), not a prediction; low values mean the atom is pinned down, high values mean it moves or is heterogeneous across the crystal.

  · Predicted Aligned Error (PAE) is an AlphaFold confidence matrix: entry (i, j) is the expected error in the position of residue j, in ångströms, when the prediction is superimposed on the true structure at residue i. Low PAE within a block of residues means that block is internally rigid and well-predicted; high PAE between two blocks means their relative placement is uncertain even if each block individually is confident.

Place it in context: what it resembles, what it is annotated as, and how it looks.

  · Nearest PDB neighbors are the top structural matches found by Foldseek when searching this structure against the entire Protein Data Bank. Each hit reports a TM-score (0 to 1; >0.5 almost always implies the same fold) and an E-value. These are *structural* homologs — they may share no detectable sequence similarity.

  · Functional annotations link the protein to curated databases. InterPro entries identify conserved domains and families by matching the sequence against member-database signatures (Pfam, PROSITE, CDD, …). Gene Ontology (GO) terms describe molecular function, biological process, and cellular component in a controlled vocabulary. CATH places the structure in a hierarchical fold classification (Class/Architecture/Topology/Homologous-superfamily). The organism is the source species.

  · Three diagnostic plots accompany the record. The Cα contact map visualizes the tertiary structure as a 2D adjacency matrix (8 Å cutoff, sequence-local contacts suppressed). The Ramachandran plot shows the distribution of backbone (φ, ψ) torsions, with points in the α and β basins reflecting secondary structure content. The PAE plot shows AlphaFold's inter-residue confidence as a color matrix.

  · Six rendered views show the 3D structure from the faces of a cube — i.e. along ±x, ±y, ±z. Rendering representation is drawn randomly per protein from cartoon (secondary-structure ribbons), sticks (backbone bonds), or molecular surface; coloring is either N→C rainbow (blue at the N-terminus through red at the C-terminus) or one color per chain.